Protein AF-A0A940JHD9-F1 (afdb_monomer_lite)

Radius of gyration: 17.94 Å; chains: 1; bounding box: 36×43×49 Å

Structure (mmCIF, N/CA/C/O backbone):
data_A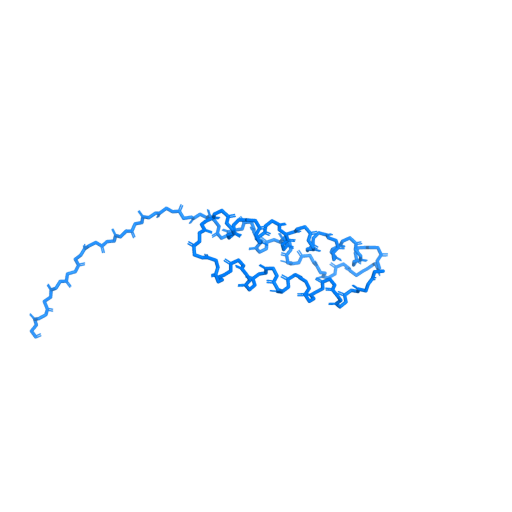F-A0A940JHD9-F1
#
_entry.id   AF-A0A940JHD9-F1
#
loop_
_atom_site.group_PDB
_atom_site.id
_atom_site.type_symbol
_atom_site.label_atom_id
_atom_site.label_alt_id
_atom_site.label_comp_id
_atom_site.label_asym_id
_atom_site.label_entity_id
_atom_site.label_seq_id
_atom_site.pdbx_PDB_ins_code
_atom_site.Cartn_x
_atom_site.Cartn_y
_atom_site.Cartn_z
_atom_site.occupancy
_atom_site.B_iso_or_equiv
_atom_site.auth_seq_id
_atom_site.auth_comp_id
_atom_site.auth_asym_id
_atom_site.auth_atom_id
_atom_site.pdbx_PDB_model_num
ATOM 1 N N . MET A 1 1 ? 12.455 7.891 -5.287 1.00 60.09 1 MET A N 1
ATOM 2 C CA . MET A 1 1 ? 11.659 7.107 -4.322 1.00 60.09 1 MET A CA 1
ATOM 3 C C . MET A 1 1 ? 12.370 5.780 -4.168 1.00 60.09 1 MET A C 1
ATOM 5 O O . MET A 1 1 ? 12.674 5.191 -5.201 1.00 60.09 1 MET A O 1
ATOM 9 N N . ASP A 1 2 ? 12.708 5.373 -2.947 1.00 87.50 2 ASP A N 1
ATOM 10 C CA . ASP A 1 2 ? 13.390 4.100 -2.704 1.00 87.50 2 ASP A CA 1
ATOM 11 C C . ASP A 1 2 ? 12.371 2.961 -2.544 1.00 87.50 2 ASP A C 1
ATOM 13 O O . ASP A 1 2 ? 11.316 3.124 -1.929 1.00 87.50 2 ASP A O 1
ATOM 17 N N . LEU A 1 3 ? 12.667 1.804 -3.135 1.00 87.19 3 LEU A N 1
ATOM 18 C CA . LEU A 1 3 ? 11.794 0.635 -3.066 1.00 87.19 3 LEU A CA 1
ATOM 19 C C . LEU A 1 3 ? 11.761 0.055 -1.643 1.00 87.19 3 LEU A C 1
ATOM 21 O O . LEU A 1 3 ? 10.707 -0.405 -1.204 1.00 87.19 3 LEU A O 1
ATOM 25 N N . ASN A 1 4 ? 12.877 0.114 -0.908 1.00 89.50 4 ASN A N 1
ATOM 26 C CA . ASN A 1 4 ? 12.927 -0.391 0.466 1.00 89.50 4 ASN A CA 1
ATOM 27 C C . ASN A 1 4 ? 12.097 0.470 1.419 1.00 89.50 4 ASN A C 1
ATOM 29 O O . ASN A 1 4 ? 11.392 -0.077 2.263 1.00 89.50 4 ASN A O 1
ATOM 33 N N . GLU A 1 5 ? 12.115 1.791 1.244 1.00 91.88 5 GLU A N 1
ATOM 34 C CA . GLU A 1 5 ? 11.250 2.715 1.986 1.00 91.88 5 GLU A CA 1
ATOM 35 C C . GLU A 1 5 ? 9.762 2.379 1.778 1.00 91.88 5 GLU A C 1
ATOM 37 O O . GLU A 1 5 ? 9.011 2.229 2.740 1.00 91.88 5 GLU A O 1
ATOM 42 N N . LEU A 1 6 ? 9.344 2.124 0.531 1.00 91.44 6 LEU A N 1
ATOM 43 C CA . LEU A 1 6 ? 7.969 1.702 0.240 1.00 91.44 6 LEU A CA 1
ATOM 44 C C . LEU A 1 6 ? 7.622 0.353 0.879 1.00 91.44 6 LEU A C 1
ATOM 46 O O . LEU A 1 6 ? 6.507 0.170 1.369 1.00 91.44 6 LEU A O 1
ATOM 50 N N . TYR A 1 7 ? 8.550 -0.604 0.891 1.00 90.06 7 TY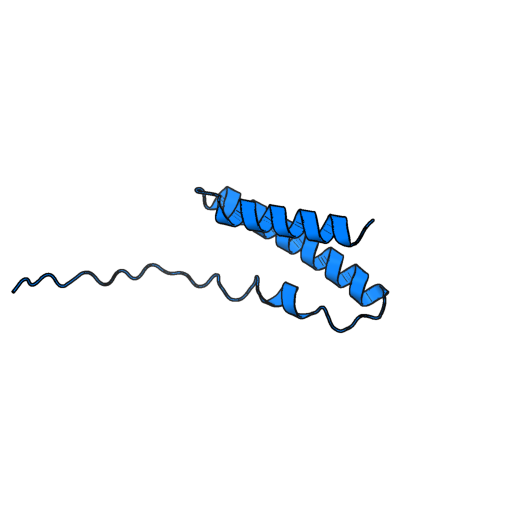R A N 1
ATOM 51 C CA . TYR A 1 7 ? 8.324 -1.874 1.578 1.00 90.06 7 TYR A CA 1
ATOM 52 C C . TYR A 1 7 ? 8.202 -1.703 3.089 1.00 90.06 7 TYR A C 1
ATOM 54 O O . TYR A 1 7 ? 7.311 -2.303 3.692 1.00 90.06 7 TYR A O 1
ATOM 62 N N . PHE A 1 8 ? 9.045 -0.870 3.691 1.00 94.31 8 PHE A N 1
ATOM 63 C CA . PHE A 1 8 ? 8.969 -0.549 5.109 1.00 94.31 8 PHE A CA 1
ATOM 64 C C . PHE A 1 8 ? 7.608 0.068 5.464 1.00 94.31 8 PHE A C 1
ATOM 66 O O . PHE A 1 8 ? 6.899 -0.456 6.326 1.00 94.31 8 PHE A O 1
ATOM 73 N N . ASP A 1 9 ? 7.176 1.095 4.731 1.00 93.38 9 ASP A N 1
ATOM 74 C CA . ASP A 1 9 ? 5.895 1.771 4.966 1.00 93.38 9 ASP A CA 1
ATOM 75 C C . ASP A 1 9 ? 4.687 0.844 4.777 1.00 93.38 9 ASP A C 1
ATOM 77 O O . ASP A 1 9 ? 3.691 0.929 5.511 1.00 93.38 9 ASP A O 1
ATOM 81 N N . HIS A 1 10 ? 4.772 -0.068 3.805 1.00 92.75 10 HIS A N 1
ATOM 82 C CA . HIS A 1 10 ? 3.764 -1.098 3.586 1.00 92.75 10 HIS A CA 1
ATOM 83 C C . HIS A 1 10 ? 3.624 -2.005 4.815 1.00 92.75 10 HIS A C 1
ATOM 85 O O . HIS A 1 10 ? 2.513 -2.207 5.309 1.00 92.75 10 HIS A O 1
ATOM 91 N N . GLN A 1 11 ? 4.744 -2.513 5.339 1.00 93.81 11 GLN A N 1
ATOM 92 C CA . GLN A 1 11 ? 4.752 -3.394 6.510 1.00 93.81 11 GLN A CA 1
ATOM 93 C C . GLN A 1 11 ? 4.254 -2.672 7.765 1.00 93.81 11 GLN A C 1
ATOM 95 O O . GLN A 1 11 ? 3.429 -3.215 8.498 1.00 93.81 11 GLN A O 1
ATOM 100 N N . ILE A 1 12 ? 4.664 -1.418 7.983 1.00 96.06 12 ILE A N 1
ATOM 101 C CA . ILE A 1 12 ? 4.164 -0.596 9.095 1.00 96.06 12 ILE A CA 1
ATOM 102 C C . ILE A 1 12 ? 2.650 -0.396 8.996 1.00 96.06 12 ILE A C 1
ATO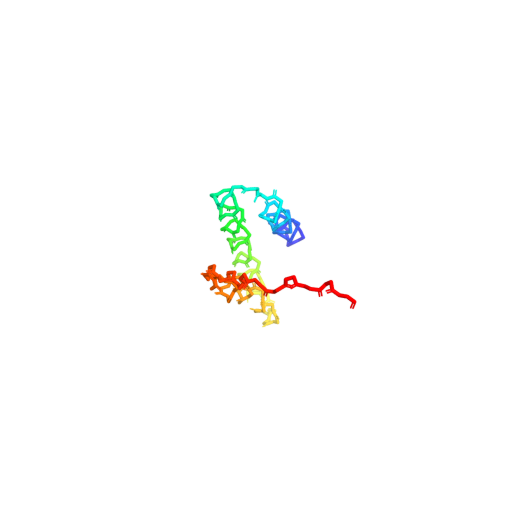M 104 O O . ILE A 1 12 ? 1.942 -0.487 10.000 1.00 96.06 12 ILE A O 1
ATOM 108 N N . SER A 1 13 ? 2.129 -0.160 7.793 1.00 92.25 13 SER A N 1
ATOM 109 C CA . SER A 1 13 ? 0.688 -0.014 7.580 1.00 92.25 13 SER A CA 1
ATOM 110 C C . SER A 1 13 ? -0.071 -1.310 7.881 1.00 92.25 13 SER A C 1
ATOM 112 O O . SER A 1 13 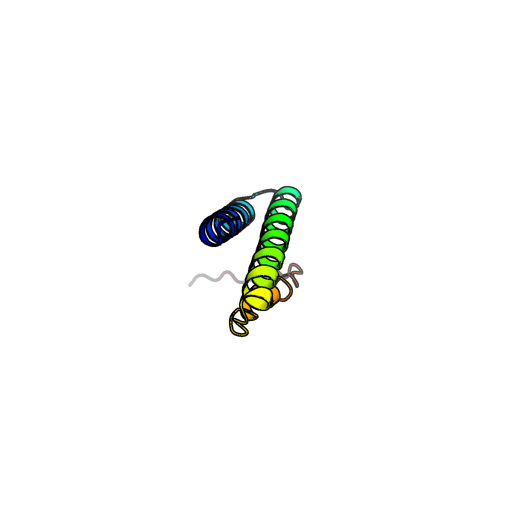? -1.131 -1.255 8.501 1.00 92.25 13 SER A O 1
ATOM 114 N N . LEU A 1 14 ? 0.472 -2.477 7.521 1.00 93.06 14 LEU A N 1
ATOM 115 C CA . LEU A 1 14 ? -0.130 -3.768 7.871 1.00 93.06 14 LEU A CA 1
ATOM 116 C C . LEU A 1 14 ? -0.101 -4.035 9.380 1.00 93.06 14 LEU A C 1
ATOM 118 O O . LEU A 1 14 ? -1.136 -4.376 9.947 1.00 93.06 14 LEU A O 1
ATOM 122 N N . MET A 1 15 ? 1.036 -3.802 10.041 1.00 94.19 15 MET A N 1
ATOM 123 C CA . MET A 1 15 ? 1.159 -3.956 11.495 1.00 94.19 15 MET A CA 1
ATOM 124 C C . MET A 1 15 ? 0.167 -3.060 12.246 1.00 94.19 15 MET A C 1
ATOM 126 O O . MET A 1 15 ? -0.488 -3.497 13.187 1.00 94.19 15 MET A O 1
ATOM 130 N N . ARG A 1 16 ? -0.009 -1.811 11.798 1.00 93.88 16 ARG A N 1
ATOM 131 C CA . ARG A 1 16 ? -0.995 -0.890 12.382 1.00 93.88 16 ARG A CA 1
ATOM 132 C C . ARG A 1 16 ? -2.435 -1.311 12.114 1.00 93.88 16 ARG A C 1
ATOM 134 O O . ARG A 1 16 ? -3.294 -1.069 12.953 1.00 93.88 16 ARG A O 1
ATOM 141 N N . ALA A 1 17 ? -2.720 -1.913 10.960 1.00 92.31 17 ALA A N 1
ATOM 142 C CA . ALA A 1 17 ? -4.047 -2.454 10.691 1.00 92.31 17 ALA A CA 1
ATOM 143 C C . ALA A 1 17 ? -4.382 -3.621 11.626 1.00 92.31 17 ALA A C 1
ATOM 145 O O . ALA A 1 17 ? -5.512 -3.703 12.104 1.00 92.31 17 ALA A O 1
ATOM 146 N N . ASP A 1 18 ? -3.413 -4.498 11.880 1.00 93.31 18 ASP A N 1
ATOM 147 C CA . ASP A 1 18 ? -3.575 -5.649 12.766 1.00 93.31 18 ASP A CA 1
ATOM 148 C C . ASP A 1 18 ? -3.761 -5.221 14.229 1.00 93.31 18 ASP A C 1
ATOM 150 O O . ASP A 1 18 ? -4.715 -5.636 14.885 1.00 93.31 18 ASP A O 1
ATOM 154 N N . ALA A 1 19 ? -2.941 -4.272 14.690 1.00 94.50 19 ALA A N 1
ATOM 155 C CA . ALA A 1 19 ? -3.010 -3.718 16.042 1.00 94.50 19 ALA A CA 1
ATOM 156 C C . ALA A 1 19 ? -4.190 -2.749 16.282 1.00 94.50 19 ALA A C 1
ATOM 158 O O . ALA A 1 19 ? -4.377 -2.278 17.401 1.00 94.50 19 ALA A O 1
ATOM 159 N N . ALA A 1 20 ? -4.973 -2.390 15.258 1.00 94.25 20 ALA A N 1
ATOM 160 C CA . ALA A 1 20 ? -6.067 -1.434 15.408 1.00 94.25 20 ALA A CA 1
ATOM 161 C C . ALA A 1 20 ? -7.335 -2.091 15.975 1.00 94.25 20 ALA A C 1
ATOM 163 O O . ALA A 1 20 ? -8.005 -2.877 15.295 1.00 94.25 20 ALA A O 1
ATOM 164 N N . ASP A 1 21 ? -7.738 -1.663 17.172 1.00 91.12 21 ASP A N 1
ATOM 165 C CA . ASP A 1 21 ? -8.959 -2.138 17.840 1.00 91.12 21 ASP A CA 1
ATOM 166 C C . ASP A 1 21 ? -10.247 -1.660 17.161 1.00 91.12 21 ASP A C 1
ATOM 168 O O . ASP A 1 21 ? -11.268 -2.347 17.180 1.00 91.12 21 ASP A O 1
ATOM 172 N N . CYS A 1 22 ? -10.218 -0.489 16.515 1.00 94.00 22 CYS A N 1
ATOM 173 C CA . CYS A 1 22 ? -11.391 0.043 15.831 1.00 94.00 22 CYS A CA 1
ATOM 174 C C . CYS A 1 22 ? -11.375 -0.263 14.325 1.00 94.00 22 CYS A C 1
ATOM 176 O O . CYS A 1 22 ? -10.384 -0.051 13.617 1.00 94.00 22 CYS A O 1
ATOM 178 N N . GLY A 1 23 ? -12.524 -0.712 13.808 1.00 92.19 23 GLY A N 1
ATOM 179 C CA . GLY A 1 23 ? -12.671 -1.105 12.403 1.00 92.19 23 GLY A CA 1
ATOM 180 C C . GLY A 1 23 ? -12.340 0.016 11.412 1.00 92.19 23 GLY A C 1
ATOM 181 O O . GLY A 1 23 ? -11.787 -0.247 10.346 1.00 92.19 23 GLY A O 1
ATOM 182 N N . ARG A 1 24 ? -12.599 1.280 11.778 1.00 94.62 24 ARG A N 1
ATOM 183 C CA . ARG A 1 24 ? -12.278 2.441 10.935 1.00 94.62 24 ARG A CA 1
ATOM 184 C C . ARG A 1 24 ? -10.770 2.658 10.786 1.00 94.62 24 ARG A C 1
ATOM 186 O O . ARG A 1 24 ? -10.316 2.870 9.665 1.00 94.62 24 ARG A O 1
ATOM 193 N N . LEU A 1 25 ? -9.997 2.597 11.875 1.00 91.25 25 LEU A N 1
ATOM 194 C CA . LEU A 1 25 ? -8.534 2.729 11.798 1.00 91.25 25 LEU A CA 1
ATOM 195 C C . LEU A 1 25 ? -7.912 1.518 11.104 1.00 91.25 25 LEU A C 1
ATOM 197 O O . LEU A 1 25 ? -7.037 1.683 10.259 1.00 91.25 25 LEU A O 1
ATOM 201 N N . ARG A 1 26 ? -8.432 0.314 11.365 1.00 94.31 26 ARG A N 1
ATOM 202 C CA . ARG A 1 26 ? -8.036 -0.901 10.646 1.00 94.31 26 ARG A CA 1
ATOM 203 C C . ARG A 1 26 ? -8.216 -0.752 9.135 1.00 94.31 26 ARG A C 1
ATOM 205 O O . ARG A 1 26 ? -7.296 -1.044 8.373 1.00 94.31 26 ARG A O 1
ATOM 212 N N . LEU A 1 27 ? -9.377 -0.262 8.694 1.00 92.88 27 LEU A N 1
ATOM 213 C CA . LEU A 1 27 ? -9.655 -0.008 7.279 1.00 92.88 27 LEU A CA 1
ATOM 214 C C . LEU A 1 27 ? -8.747 1.085 6.698 1.00 92.88 27 LEU A C 1
ATOM 216 O O . LEU A 1 27 ? -8.225 0.917 5.600 1.00 92.88 27 LEU A O 1
ATOM 220 N N . LEU A 1 28 ? -8.515 2.175 7.436 1.00 95.00 28 LEU A N 1
ATOM 221 C CA . LEU A 1 28 ? -7.595 3.240 7.027 1.00 95.00 28 LEU A CA 1
ATOM 222 C C . LEU A 1 28 ? -6.181 2.694 6.778 1.00 95.00 28 LEU A C 1
ATOM 224 O O . LEU A 1 28 ? -5.604 2.926 5.718 1.00 95.00 28 LEU A O 1
ATOM 228 N N . HIS A 1 29 ? -5.639 1.930 7.725 1.00 93.38 29 HIS A N 1
ATOM 229 C CA . HIS A 1 29 ? -4.304 1.350 7.610 1.00 93.38 29 HIS A CA 1
ATOM 230 C C . HIS A 1 29 ? -4.204 0.320 6.475 1.00 93.38 29 HIS A C 1
ATOM 232 O O . HIS A 1 29 ? -3.212 0.308 5.747 1.00 93.38 29 HIS A O 1
ATOM 238 N N . ARG A 1 30 ? -5.260 -0.467 6.233 1.00 92.75 30 ARG A N 1
ATOM 239 C CA . ARG A 1 30 ? -5.346 -1.375 5.073 1.00 92.75 30 ARG A CA 1
ATOM 240 C C . ARG A 1 30 ? -5.369 -0.635 3.744 1.00 92.75 30 ARG A C 1
ATOM 242 O O . ARG A 1 30 ? -4.656 -1.023 2.825 1.00 92.75 30 ARG A O 1
ATOM 249 N N . ASN A 1 31 ? -6.142 0.444 3.644 1.00 93.50 31 ASN A N 1
ATOM 250 C CA . ASN A 1 31 ? -6.179 1.270 2.439 1.00 93.50 31 ASN A CA 1
ATOM 251 C C . ASN A 1 31 ? -4.813 1.908 2.158 1.00 93.50 31 ASN A C 1
ATOM 253 O O . ASN A 1 31 ? -4.387 1.955 1.004 1.00 93.50 31 ASN A O 1
ATOM 257 N N . ASN A 1 32 ? -4.099 2.329 3.205 1.00 92.38 32 ASN A N 1
ATOM 258 C CA . ASN A 1 32 ? -2.735 2.839 3.079 1.00 92.38 32 ASN A CA 1
ATOM 259 C C . ASN A 1 32 ? -1.770 1.752 2.585 1.00 92.38 32 ASN A C 1
ATOM 261 O O . ASN A 1 32 ? -1.042 1.990 1.622 1.00 92.38 32 ASN A O 1
ATOM 265 N N . ALA A 1 33 ? -1.816 0.546 3.163 1.00 92.69 33 ALA A N 1
ATOM 266 C CA . ALA A 1 33 ? -1.022 -0.589 2.689 1.00 92.69 33 ALA A CA 1
ATOM 267 C C . ALA A 1 33 ? -1.320 -0.897 1.210 1.00 92.69 33 ALA A C 1
ATOM 269 O O . ALA A 1 33 ? -0.408 -0.976 0.390 1.00 92.69 33 ALA A O 1
ATOM 270 N N . LEU A 1 34 ? -2.596 -0.955 0.821 1.00 92.06 34 LEU A N 1
ATOM 271 C CA . LEU A 1 34 ? -2.995 -1.203 -0.565 1.00 92.06 34 LEU A CA 1
ATOM 272 C C . LEU A 1 34 ? -2.474 -0.127 -1.532 1.00 92.06 34 LEU A C 1
ATOM 274 O O . LEU A 1 34 ? -2.017 -0.445 -2.632 1.00 92.06 34 LEU A O 1
ATOM 278 N N . ALA A 1 35 ? -2.524 1.147 -1.140 1.00 93.12 35 ALA A N 1
ATOM 279 C CA . ALA A 1 35 ? -2.000 2.240 -1.954 1.00 93.12 35 ALA A CA 1
ATOM 280 C C . ALA A 1 35 ? -0.484 2.110 -2.176 1.00 93.12 35 ALA A C 1
ATOM 282 O O . ALA A 1 35 ? -0.005 2.312 -3.294 1.00 93.12 35 ALA A O 1
ATOM 283 N N . ILE A 1 36 ? 0.265 1.723 -1.141 1.00 92.12 36 ILE A N 1
ATOM 284 C CA . ILE A 1 36 ? 1.713 1.505 -1.223 1.00 92.12 36 ILE A CA 1
ATOM 285 C C . ILE A 1 36 ? 2.028 0.273 -2.084 1.00 92.12 36 ILE A C 1
ATOM 287 O O . ILE A 1 36 ? 2.882 0.350 -2.967 1.00 92.12 36 ILE A O 1
ATOM 291 N N . ALA A 1 37 ? 1.281 -0.823 -1.925 1.00 89.69 37 ALA A N 1
ATOM 292 C CA . ALA A 1 37 ? 1.425 -2.022 -2.750 1.00 89.69 37 ALA A CA 1
ATOM 293 C C . ALA A 1 37 ? 1.245 -1.716 -4.247 1.00 89.69 37 ALA A C 1
ATOM 295 O O . ALA A 1 37 ? 2.034 -2.164 -5.077 1.00 89.69 37 ALA A O 1
ATOM 296 N N . ARG A 1 38 ? 0.262 -0.881 -4.609 1.00 89.81 38 ARG A N 1
ATOM 297 C CA . ARG A 1 38 ? 0.068 -0.437 -6.002 1.00 89.81 38 ARG A CA 1
ATOM 298 C C . ARG A 1 38 ? 1.260 0.358 -6.535 1.00 89.81 38 ARG A C 1
ATOM 300 O O . ARG A 1 38 ? 1.625 0.185 -7.696 1.00 89.81 38 ARG A O 1
ATOM 307 N N . ARG A 1 39 ? 1.885 1.202 -5.705 1.00 90.25 39 ARG A N 1
ATOM 308 C CA . ARG A 1 39 ? 3.102 1.942 -6.085 1.00 90.25 39 ARG A CA 1
ATOM 309 C C . ARG A 1 39 ? 4.281 1.000 -6.313 1.00 90.25 39 ARG A C 1
ATOM 311 O O . ARG A 1 39 ? 4.943 1.114 -7.339 1.00 90.25 39 ARG A O 1
ATOM 318 N N . ILE A 1 40 ? 4.485 0.036 -5.416 1.00 87.81 40 ILE A N 1
ATOM 319 C CA . ILE A 1 40 ? 5.503 -1.016 -5.550 1.00 87.81 40 ILE A CA 1
ATOM 320 C C . ILE A 1 40 ? 5.314 -1.791 -6.861 1.00 87.81 40 ILE A C 1
ATOM 322 O O . ILE A 1 40 ? 6.265 -1.954 -7.621 1.00 87.81 40 ILE A O 1
ATOM 326 N N . VAL A 1 41 ? 4.084 -2.216 -7.169 1.00 86.81 41 VAL A N 1
ATOM 327 C CA . VAL A 1 41 ? 3.768 -2.913 -8.427 1.00 86.81 41 VAL A CA 1
ATOM 328 C C . VAL A 1 41 ? 4.058 -2.028 -9.641 1.00 86.81 41 VAL A C 1
ATOM 330 O O . VAL A 1 41 ? 4.613 -2.511 -10.624 1.00 86.81 41 VAL A O 1
ATOM 333 N N . GLY A 1 42 ? 3.723 -0.736 -9.582 1.00 86.00 42 GLY A N 1
ATOM 334 C CA . GLY A 1 42 ? 4.049 0.221 -10.642 1.00 86.00 42 GLY A CA 1
ATOM 335 C C . GLY A 1 42 ? 5.554 0.321 -10.907 1.00 86.00 42 GLY A C 1
ATOM 336 O O . GLY A 1 42 ? 5.967 0.292 -12.064 1.00 86.00 42 GLY A O 1
ATOM 337 N N . ILE A 1 43 ? 6.367 0.362 -9.846 1.00 85.00 43 ILE A N 1
ATOM 338 C CA . ILE A 1 43 ? 7.834 0.378 -9.942 1.00 85.00 43 ILE A CA 1
ATOM 339 C C . ILE A 1 43 ? 8.351 -0.933 -10.542 1.00 85.00 43 ILE A C 1
ATOM 341 O O . ILE A 1 43 ? 9.108 -0.898 -11.506 1.00 85.00 43 ILE A O 1
ATOM 345 N N . HIS A 1 44 ? 7.897 -2.089 -10.050 1.00 82.69 44 HIS A N 1
ATOM 346 C CA . HIS A 1 44 ? 8.308 -3.390 -10.595 1.00 82.69 44 HIS A CA 1
ATOM 347 C C . HIS A 1 44 ? 7.925 -3.563 -12.063 1.00 82.69 44 HIS A C 1
ATOM 349 O O . HIS A 1 44 ? 8.735 -4.037 -12.858 1.00 82.69 44 HIS A O 1
ATOM 355 N N . ARG A 1 45 ? 6.728 -3.113 -12.455 1.00 80.31 45 ARG A N 1
ATOM 356 C CA . ARG A 1 45 ? 6.284 -3.132 -13.853 1.00 80.31 45 ARG A CA 1
ATOM 357 C C . ARG A 1 45 ? 7.158 -2.243 -14.736 1.00 80.31 45 ARG A C 1
ATOM 359 O O . ARG A 1 45 ? 7.505 -2.662 -15.836 1.00 80.31 45 ARG A O 1
ATOM 366 N N . ALA A 1 46 ? 7.519 -1.050 -14.264 1.00 78.44 46 ALA A N 1
ATOM 367 C CA . ALA A 1 46 ? 8.423 -0.153 -14.982 1.00 78.44 46 ALA A CA 1
ATOM 368 C C . ALA A 1 46 ? 9.840 -0.738 -15.113 1.00 78.44 46 ALA A C 1
ATOM 370 O O . ALA A 1 46 ? 10.491 -0.538 -16.133 1.00 78.44 46 ALA A O 1
ATOM 371 N N . SER A 1 47 ? 10.282 -1.519 -14.126 1.00 75.62 47 SER A N 1
ATOM 372 C CA . SER A 1 47 ? 11.578 -2.206 -14.131 1.00 75.62 47 SER A CA 1
ATOM 373 C C . SER A 1 47 ? 11.589 -3.529 -14.913 1.00 75.62 47 SER A C 1
ATOM 375 O O . SER A 1 47 ? 12.600 -4.227 -14.907 1.00 75.62 47 SER A O 1
ATOM 377 N N . GLY A 1 48 ? 10.480 -3.923 -15.556 1.00 67.50 48 GLY A N 1
ATOM 378 C CA . GLY A 1 48 ? 10.363 -5.206 -16.265 1.00 67.50 48 GLY A CA 1
ATOM 379 C C . GLY A 1 48 ? 10.293 -6.436 -15.347 1.00 67.50 48 GLY A C 1
ATOM 380 O O . GLY A 1 48 ? 10.311 -7.572 -15.821 1.00 67.50 48 GLY A O 1
ATOM 381 N N . ALA A 1 49 ? 10.175 -6.234 -14.033 1.00 62.56 49 ALA A N 1
ATOM 382 C CA . ALA A 1 49 ? 10.092 -7.288 -13.032 1.00 62.56 49 ALA A CA 1
ATOM 383 C C . ALA A 1 49 ? 8.646 -7.807 -12.924 1.00 62.56 49 ALA A C 1
ATOM 385 O O . ALA A 1 49 ? 7.883 -7.446 -12.030 1.00 62.56 49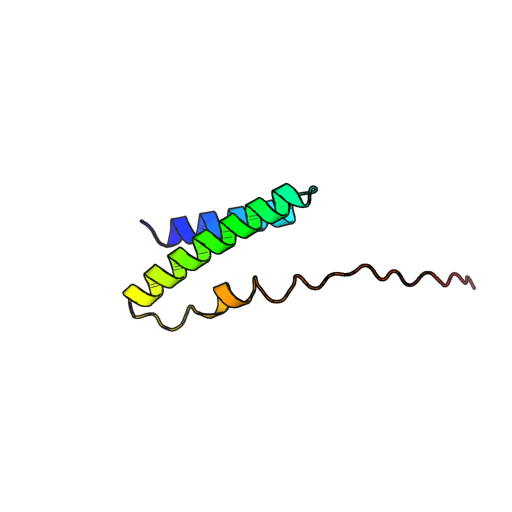 ALA A O 1
ATOM 386 N N . GLY A 1 50 ? 8.252 -8.683 -13.851 1.00 56.78 50 GLY A N 1
ATOM 387 C CA . GLY A 1 50 ? 6.910 -9.286 -13.905 1.00 56.78 50 GLY A CA 1
ATOM 388 C C . GLY A 1 50 ? 6.542 -10.216 -12.733 1.00 56.78 50 GLY A C 1
ATOM 389 O O . GLY A 1 50 ? 5.421 -10.712 -12.687 1.00 56.78 50 GLY A O 1
ATOM 390 N N . ALA A 1 51 ? 7.448 -10.456 -11.780 1.00 55.62 51 ALA A N 1
ATOM 391 C CA . ALA A 1 51 ? 7.279 -11.458 -10.723 1.00 55.62 51 ALA A CA 1
ATOM 392 C C . ALA A 1 51 ? 6.516 -10.970 -9.469 1.00 55.62 51 ALA A C 1
ATOM 394 O O . ALA A 1 51 ? 6.105 -11.790 -8.651 1.00 55.62 51 ALA A O 1
ATOM 395 N N . VAL A 1 52 ? 6.278 -9.663 -9.292 1.00 54.00 52 VAL A N 1
ATOM 396 C CA . VAL A 1 52 ? 5.731 -9.104 -8.028 1.00 54.00 52 VAL A CA 1
ATOM 397 C C . VAL A 1 52 ? 4.217 -8.849 -8.100 1.00 54.00 52 VAL A C 1
ATOM 399 O O . VAL A 1 52 ? 3.705 -7.841 -7.626 1.00 54.00 52 VAL A O 1
ATOM 402 N N . ILE A 1 53 ? 3.462 -9.756 -8.726 1.00 57.56 53 ILE A N 1
ATOM 403 C CA . ILE A 1 53 ? 2.000 -9.613 -8.899 1.00 57.56 53 ILE A CA 1
ATOM 404 C C . ILE A 1 53 ? 1.215 -10.197 -7.703 1.00 57.56 53 ILE A C 1
ATOM 406 O O . ILE A 1 53 ? 0.054 -9.854 -7.487 1.00 57.56 53 ILE A O 1
ATOM 410 N N . SER A 1 54 ? 1.846 -11.011 -6.848 1.00 58.25 54 SER A N 1
ATOM 411 C CA . SER A 1 54 ? 1.137 -11.749 -5.789 1.00 58.25 54 SER A CA 1
ATOM 412 C C . SER A 1 54 ? 0.604 -10.887 -4.635 1.00 58.25 54 SER A C 1
ATOM 414 O O . SER A 1 54 ? -0.348 -11.299 -3.981 1.00 58.25 54 SER A O 1
ATOM 416 N N . TRP A 1 55 ? 1.179 -9.715 -4.346 1.00 58.47 55 TRP A N 1
ATOM 417 C CA . TRP A 1 55 ? 0.839 -8.974 -3.115 1.00 58.47 55 TRP A CA 1
ATOM 418 C C . TRP A 1 55 ? -0.421 -8.115 -3.246 1.00 58.47 55 TRP A C 1
ATOM 420 O O . TRP A 1 55 ? -1.116 -7.869 -2.262 1.00 58.47 55 TRP A O 1
ATOM 430 N N . ALA A 1 56 ? -0.756 -7.687 -4.465 1.00 55.81 56 ALA A N 1
ATOM 431 C CA . ALA A 1 56 ? -1.993 -6.952 -4.719 1.00 55.81 56 ALA A CA 1
ATOM 432 C C . ALA A 1 56 ? -3.242 -7.844 -4.583 1.00 55.81 56 ALA A C 1
ATOM 434 O O . ALA A 1 56 ? -4.325 -7.336 -4.306 1.00 55.81 56 ALA A O 1
ATOM 435 N N . ALA A 1 57 ? -3.096 -9.163 -4.755 1.00 58.88 57 ALA A N 1
ATOM 436 C CA . ALA A 1 57 ? -4.201 -10.118 -4.705 1.00 58.88 57 ALA A CA 1
ATOM 437 C C . ALA A 1 57 ? -4.597 -10.509 -3.268 1.00 58.88 57 ALA A C 1
ATOM 439 O O . ALA A 1 57 ? -5.779 -10.698 -2.984 1.00 58.88 57 ALA A O 1
ATOM 440 N N . THR A 1 58 ? -3.639 -10.565 -2.336 1.00 54.19 58 THR A N 1
ATOM 441 C CA . THR A 1 58 ? -3.873 -11.040 -0.957 1.00 54.19 58 THR A CA 1
ATOM 442 C C . THR A 1 58 ? -4.777 -10.116 -0.130 1.00 54.19 58 THR A C 1
ATOM 444 O O . THR A 1 58 ? -5.347 -10.534 0.867 1.00 54.19 58 THR A O 1
ATOM 447 N N . SER A 1 59 ? -4.980 -8.862 -0.540 1.00 52.56 59 SER A N 1
ATOM 448 C CA . SER A 1 59 ? -5.807 -7.899 0.208 1.00 52.56 59 SER A CA 1
ATOM 449 C C . SER A 1 59 ? -7.285 -7.871 -0.203 1.00 52.56 59 SER A C 1
ATOM 451 O O . SER A 1 59 ? -8.064 -7.154 0.424 1.00 52.56 59 SER A O 1
ATOM 453 N N . VAL A 1 60 ? -7.692 -8.645 -1.217 1.00 51.31 60 VAL A N 1
ATOM 454 C CA . VAL A 1 60 ? -9.077 -8.652 -1.732 1.00 51.31 60 VAL A CA 1
ATOM 455 C C . VAL A 1 60 ? -9.851 -9.923 -1.332 1.00 51.31 60 VAL A C 1
ATOM 457 O O . VAL A 1 60 ? -11.078 -9.899 -1.327 1.00 51.31 60 VAL A O 1
ATOM 460 N N . GLY A 1 61 ? -9.170 -11.007 -0.935 1.00 43.84 61 GLY A N 1
ATOM 461 C CA . GLY A 1 61 ? -9.799 -12.312 -0.660 1.00 43.84 61 GLY A CA 1
ATOM 462 C C . GLY A 1 61 ? -10.296 -12.565 0.772 1.00 43.84 61 GLY A C 1
ATOM 463 O O . GLY A 1 61 ? -11.235 -13.334 0.946 1.00 43.84 61 GLY A O 1
ATOM 464 N N . ASP A 1 62 ? -9.739 -11.899 1.788 1.00 48.91 62 ASP A N 1
ATOM 465 C CA . ASP A 1 62 ? -9.949 -12.288 3.201 1.00 48.91 62 ASP A CA 1
ATOM 466 C C . ASP A 1 62 ? -10.990 -11.445 3.968 1.00 48.91 62 ASP A C 1
ATOM 468 O O . ASP A 1 62 ? -11.061 -11.485 5.198 1.00 48.91 62 ASP A O 1
ATOM 472 N N . TYR A 1 63 ? -11.837 -10.678 3.271 1.00 46.44 63 TYR A N 1
ATOM 473 C CA . TYR A 1 63 ? -12.891 -9.863 3.906 1.00 46.44 63 TYR A CA 1
ATOM 474 C C . TYR A 1 63 ? -14.314 -10.385 3.724 1.00 46.44 63 TYR A C 1
ATOM 476 O O . TYR A 1 63 ? -15.265 -9.618 3.855 1.00 46.44 63 TYR A O 1
ATOM 484 N N . GLN A 1 64 ? -14.490 -11.690 3.526 1.00 40.03 64 GLN A N 1
ATOM 485 C CA . GLN A 1 64 ? -15.772 -12.329 3.809 1.00 40.03 64 GLN A CA 1
ATOM 486 C C . GLN A 1 64 ? -15.811 -12.743 5.291 1.00 40.03 64 GLN A C 1
ATOM 488 O O . GLN A 1 64 ? -15.588 -13.899 5.630 1.00 40.03 64 GLN A O 1
ATOM 493 N N . GLN A 1 65 ? -16.092 -11.802 6.197 1.00 56.03 65 GLN A N 1
ATOM 494 C CA . GLN A 1 65 ? -16.689 -12.173 7.486 1.00 56.03 65 GLN A CA 1
ATOM 495 C C . GLN A 1 65 ? -18.211 -12.119 7.348 1.00 56.03 65 GLN A C 1
ATOM 497 O O . GLN A 1 65 ? -18.747 -11.128 6.851 1.00 56.03 65 GLN A O 1
ATOM 502 N N . PRO A 1 66 ? -18.923 -13.129 7.866 1.00 48.62 66 PRO A N 1
ATOM 503 C CA . PRO A 1 66 ? -19.995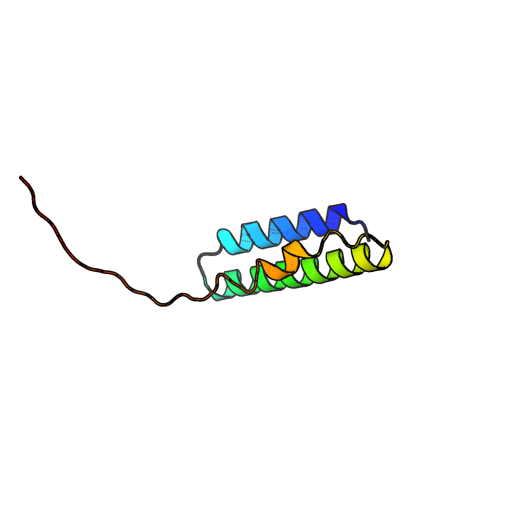 -12.770 8.783 1.00 48.62 66 PRO A CA 1
ATOM 504 C C . PRO A 1 66 ? -20.009 -13.675 10.020 1.00 48.62 66 PRO A C 1
ATOM 506 O O . PRO A 1 66 ? -19.764 -14.877 9.956 1.00 48.62 66 PRO A O 1
ATOM 509 N N . GLY A 1 67 ? -20.306 -13.072 11.170 1.00 50.31 67 GLY A N 1
ATOM 510 C CA . GLY A 1 67 ? -20.342 -13.739 12.464 1.00 50.31 67 GLY A CA 1
ATOM 511 C C . GLY A 1 67 ? -21.240 -14.978 12.513 1.00 50.31 67 GLY A C 1
ATOM 512 O O . GLY A 1 67 ? -22.462 -14.875 12.583 1.00 50.31 67 GLY A O 1
ATOM 513 N N . HIS A 1 68 ? -20.618 -16.149 12.621 1.00 46.47 68 HIS A N 1
ATOM 514 C CA . HIS A 1 68 ? -21.263 -17.351 13.131 1.00 46.47 68 HIS A CA 1
ATOM 515 C C . HIS A 1 68 ? -20.486 -17.843 14.352 1.00 46.47 68 HIS A C 1
ATOM 517 O O . HIS A 1 68 ? -19.457 -18.502 14.242 1.00 46.47 68 HIS A O 1
ATOM 523 N N . ARG A 1 69 ? -20.990 -17.505 15.544 1.00 48.31 69 ARG A N 1
ATOM 524 C CA . ARG A 1 69 ? -20.777 -18.354 16.718 1.00 48.31 69 ARG A CA 1
ATOM 525 C C . ARG A 1 69 ? -21.638 -19.606 16.527 1.00 48.31 69 ARG A C 1
ATOM 527 O O . ARG A 1 69 ? -22.850 -19.441 16.393 1.00 48.31 69 ARG A O 1
ATOM 534 N N . PRO A 1 70 ? -21.104 -20.824 16.663 1.00 43.78 70 PRO A N 1
ATOM 535 C CA . PRO A 1 70 ? -21.859 -21.897 17.271 1.00 43.78 70 PRO A CA 1
ATOM 536 C C . PRO A 1 70 ? -21.639 -21.848 18.789 1.00 43.78 70 PRO A C 1
ATOM 538 O O . PRO A 1 70 ? -20.525 -21.917 19.302 1.00 43.78 70 PRO A O 1
ATOM 541 N N . ILE A 1 71 ? -22.747 -21.658 19.498 1.00 53.28 71 ILE A N 1
ATOM 542 C CA . ILE A 1 71 ? -22.901 -21.906 20.932 1.00 53.28 71 ILE A CA 1
ATOM 543 C C . ILE A 1 71 ? -23.092 -23.428 21.122 1.00 53.28 71 ILE A C 1
ATOM 545 O O . ILE A 1 71 ? -23.810 -24.036 20.331 1.00 53.28 71 ILE A O 1
ATOM 549 N N . ARG A 1 72 ? -22.559 -23.969 22.237 1.00 45.38 72 ARG A N 1
ATOM 550 C CA . ARG A 1 72 ? -22.657 -25.346 22.807 1.00 45.38 72 ARG A CA 1
ATOM 551 C C . ARG A 1 72 ? -21.575 -26.340 22.334 1.00 45.38 72 ARG A C 1
ATOM 553 O O . ARG A 1 72 ? -21.228 -26.344 21.168 1.00 45.38 72 ARG A O 1
ATOM 560 N N . LEU A 1 73 ? -21.003 -27.209 23.180 1.00 38.34 73 LEU A N 1
ATOM 561 C CA . LEU A 1 73 ? -21.493 -27.800 24.436 1.00 38.34 73 LEU A CA 1
ATOM 562 C C . LEU A 1 73 ? -20.462 -27.774 25.581 1.00 38.34 73 LEU A C 1
ATOM 564 O O . LEU A 1 73 ? -19.284 -28.054 25.388 1.00 38.34 73 LEU A O 1
ATOM 568 N N . ALA A 1 74 ? -20.974 -27.543 26.790 1.00 53.50 74 ALA A N 1
ATOM 569 C CA . ALA A 1 74 ? -20.413 -28.088 28.017 1.00 53.50 74 ALA A CA 1
ATOM 570 C C . ALA A 1 74 ? -20.811 -29.566 28.162 1.00 53.50 74 ALA A C 1
ATOM 572 O O . ALA A 1 74 ? -21.964 -29.883 27.884 1.00 53.50 74 ALA A O 1
ATOM 573 N N . THR A 1 75 ? -19.872 -30.386 28.636 1.00 46.09 75 THR A N 1
ATOM 574 C CA . THR A 1 75 ? -19.987 -31.561 29.538 1.00 46.09 75 THR A CA 1
ATOM 575 C C . THR A 1 75 ? -18.537 -32.052 29.685 1.00 46.09 75 THR A C 1
ATOM 577 O O . THR A 1 75 ? -17.954 -32.473 28.696 1.00 46.09 75 THR A O 1
ATOM 580 N N . ALA A 1 76 ? -17.794 -31.808 30.769 1.00 42.22 76 ALA A N 1
ATOM 581 C CA . ALA A 1 76 ? -17.962 -32.400 32.099 1.00 42.22 76 ALA A CA 1
ATOM 582 C C . ALA A 1 76 ? -18.460 -33.850 32.021 1.00 42.22 76 ALA A C 1
ATOM 584 O O . ALA A 1 76 ? -19.669 -34.067 32.033 1.00 42.22 76 ALA A O 1
ATOM 585 N N . GLN A 1 77 ? -17.533 -34.800 31.885 1.00 51.06 77 GLN A N 1
ATOM 586 C CA . GLN A 1 77 ? -17.211 -35.837 32.877 1.00 51.06 77 GLN A CA 1
ATOM 587 C C . GLN A 1 77 ? -15.972 -36.618 32.432 1.00 51.06 77 GLN A C 1
ATOM 589 O O . GLN A 1 77 ? -15.849 -36.869 31.214 1.00 51.06 77 GLN A O 1
#

Sequence (77 aa):
MDLNELYFDHQISLMRADAADCGRLRLLHRNNALAIARRIVGIHRASGAGAVISWAATSVGDYQQPGHRPIRLATAQ

Foldseek 3Di:
DDLVVLVVLLVVLCVQLVVDPDPVSVVVSLVSNLVSLVVSVVVCVVVVNPPSPPPNPVSPPPPPDDDDDDDDDDDDD

Secondary structure (DSSP, 8-state):
--HHHHHHHHHHHHHHHHS-SSHHHHHHHHHHHHHHHHHHHHHHHHTT-TTTTHHHHTTTSS------PPP------

pLDDT: mean 75.09, std 19.87, range [38.34, 96.06]